Protein AF-A0A538RS42-F1 (afdb_monomer_lite)

Structure (mmCIF, N/CA/C/O backbone):
data_AF-A0A538RS42-F1
#
_entry.id   AF-A0A538RS42-F1
#
loop_
_atom_site.group_PDB
_atom_site.id
_atom_site.type_symbol
_atom_site.label_atom_id
_atom_site.label_alt_id
_atom_site.label_comp_id
_atom_site.label_asym_id
_atom_site.label_entity_id
_atom_site.label_seq_id
_atom_site.pdbx_PDB_ins_code
_atom_site.Cartn_x
_atom_site.Cartn_y
_atom_site.Cartn_z
_atom_site.occupancy
_atom_site.B_iso_or_equiv
_atom_site.auth_seq_id
_atom_site.auth_comp_id
_atom_site.auth_asym_id
_atom_site.auth_atom_id
_atom_site.pdbx_PDB_model_num
ATOM 1 N N . MET A 1 1 ? 20.051 -8.641 -16.544 1.00 45.53 1 MET A N 1
ATOM 2 C CA . MET A 1 1 ? 18.620 -8.273 -16.461 1.00 45.53 1 MET A CA 1
ATOM 3 C C . MET A 1 1 ? 18.020 -9.093 -15.328 1.00 45.53 1 MET A C 1
ATOM 5 O O . MET A 1 1 ? 17.983 -10.303 -15.494 1.00 45.53 1 MET A O 1
ATOM 9 N N . PRO A 1 2 ? 17.669 -8.537 -14.156 1.00 49.81 2 PRO A N 1
ATOM 10 C CA . PRO A 1 2 ? 17.056 -9.355 -13.116 1.00 49.81 2 PRO A CA 1
ATOM 11 C C . PRO A 1 2 ? 15.653 -9.759 -13.581 1.00 49.81 2 PRO A C 1
ATOM 13 O O . PRO A 1 2 ? 14.858 -8.910 -13.985 1.00 49.81 2 PRO A O 1
ATOM 16 N N . ASP A 1 3 ? 15.381 -11.060 -13.565 1.00 58.09 3 ASP A N 1
ATOM 17 C CA . ASP A 1 3 ? 14.141 -11.658 -14.048 1.00 58.09 3 ASP A CA 1
ATOM 18 C C . ASP A 1 3 ? 12.910 -10.988 -13.433 1.00 58.09 3 ASP A C 1
ATOM 20 O O . ASP A 1 3 ? 12.810 -10.809 -12.215 1.00 58.09 3 ASP A O 1
ATOM 24 N N . GLY A 1 4 ? 11.909 -10.671 -14.259 1.00 62.69 4 GLY A N 1
ATOM 25 C CA . GLY A 1 4 ? 10.677 -10.006 -13.817 1.00 62.69 4 GLY A CA 1
ATOM 26 C C . GLY A 1 4 ? 9.913 -10.745 -12.703 1.00 62.69 4 GLY A C 1
ATOM 27 O O . GLY A 1 4 ? 9.019 -10.178 -12.076 1.00 62.69 4 GLY A O 1
ATOM 28 N N . ALA A 1 5 ? 10.239 -12.008 -12.408 1.00 67.50 5 ALA A N 1
ATOM 29 C CA . ALA A 1 5 ? 9.744 -12.737 -11.237 1.00 67.50 5 ALA A CA 1
ATOM 30 C C . ALA A 1 5 ? 10.289 -12.190 -9.902 1.00 67.50 5 ALA A C 1
ATOM 32 O O . ALA A 1 5 ? 9.527 -12.048 -8.943 1.00 67.50 5 ALA A O 1
ATOM 33 N N . VAL A 1 6 ? 11.571 -11.819 -9.849 1.00 69.31 6 VAL A N 1
ATOM 34 C CA . VAL A 1 6 ? 12.224 -11.298 -8.638 1.00 69.31 6 VAL A CA 1
ATOM 35 C C . VAL A 1 6 ? 11.686 -9.910 -8.307 1.00 69.31 6 VAL A C 1
ATOM 37 O O . VAL A 1 6 ? 11.296 -9.653 -7.167 1.00 69.31 6 VAL A O 1
ATOM 40 N N . SER A 1 7 ? 11.556 -9.044 -9.314 1.00 70.88 7 SER A N 1
ATOM 41 C CA . SER A 1 7 ? 10.994 -7.699 -9.148 1.00 70.88 7 SER A CA 1
ATOM 42 C C . SER A 1 7 ? 9.536 -7.746 -8.669 1.00 70.88 7 SER A C 1
ATOM 44 O O . SER A 1 7 ? 9.169 -7.035 -7.734 1.00 70.88 7 SER A O 1
ATOM 46 N N . ARG A 1 8 ? 8.712 -8.663 -9.203 1.00 71.19 8 ARG A N 1
ATOM 47 C CA . ARG A 1 8 ? 7.332 -8.884 -8.723 1.00 71.19 8 ARG A CA 1
ATOM 48 C C . ARG A 1 8 ? 7.279 -9.352 -7.266 1.00 71.19 8 ARG A C 1
ATOM 50 O O . ARG A 1 8 ? 6.450 -8.864 -6.497 1.00 71.19 8 ARG A O 1
ATOM 57 N N . ASN A 1 9 ? 8.157 -10.273 -6.865 1.00 80.19 9 ASN A N 1
ATOM 58 C CA . ASN A 1 9 ? 8.227 -10.737 -5.476 1.00 80.19 9 ASN A CA 1
ATOM 59 C C . ASN A 1 9 ? 8.710 -9.643 -4.521 1.00 80.19 9 ASN A C 1
ATOM 61 O O . ASN A 1 9 ? 8.192 -9.529 -3.407 1.00 80.19 9 ASN A O 1
ATOM 65 N N . ARG A 1 10 ? 9.645 -8.801 -4.969 1.00 78.06 10 ARG A N 1
ATOM 66 C CA . ARG A 1 10 ? 10.121 -7.643 -4.210 1.00 78.06 10 ARG A CA 1
ATOM 67 C C . ARG A 1 10 ? 8.987 -6.668 -3.917 1.00 78.06 10 ARG A C 1
ATOM 69 O O . ARG A 1 10 ? 8.799 -6.298 -2.765 1.00 78.06 10 ARG A O 1
ATOM 76 N N . VAL A 1 11 ? 8.189 -6.326 -4.926 1.00 78.50 11 VAL A N 1
ATOM 77 C CA . VAL A 1 11 ? 7.041 -5.414 -4.794 1.00 78.50 11 VAL A CA 1
ATOM 78 C C . VAL A 1 11 ? 5.992 -5.988 -3.843 1.00 78.50 11 VAL A C 1
ATOM 80 O O . VAL A 1 11 ? 5.544 -5.300 -2.930 1.00 78.50 11 VAL A O 1
ATOM 83 N N . LYS A 1 12 ? 5.660 -7.281 -3.970 1.00 81.31 12 LYS A N 1
ATOM 84 C CA . LYS A 1 12 ? 4.749 -7.963 -3.033 1.00 81.31 12 LYS A CA 1
ATOM 85 C C . LYS A 1 12 ? 5.257 -7.930 -1.587 1.00 81.31 12 LYS A C 1
ATOM 87 O O . LYS A 1 12 ? 4.445 -7.787 -0.675 1.00 81.31 12 LYS A O 1
ATOM 92 N N . ARG A 1 13 ? 6.567 -8.094 -1.358 1.00 82.75 13 ARG A N 1
ATOM 93 C CA . ARG A 1 13 ? 7.169 -7.968 -0.016 1.00 82.75 13 ARG A CA 1
ATOM 94 C C . ARG A 1 13 ? 7.126 -6.526 0.485 1.00 82.75 13 ARG A C 1
ATOM 96 O O . ARG A 1 13 ? 6.734 -6.312 1.622 1.00 82.75 13 ARG A O 1
ATOM 103 N N . LEU A 1 14 ? 7.449 -5.555 -0.366 1.00 81.19 14 LEU A N 1
ATOM 104 C CA . LEU A 1 14 ? 7.415 -4.133 -0.025 1.00 81.19 14 LEU A CA 1
ATOM 105 C C . LEU A 1 14 ? 6.027 -3.675 0.420 1.00 81.19 14 LEU A C 1
ATOM 107 O O . LEU A 1 14 ? 5.904 -3.075 1.481 1.00 81.19 14 LEU A O 1
ATOM 111 N N . PHE A 1 15 ? 4.978 -4.011 -0.333 1.00 79.75 15 PHE A N 1
ATOM 112 C CA . PHE A 1 15 ? 3.610 -3.656 0.053 1.00 79.75 15 PHE A CA 1
ATOM 113 C C . PHE A 1 15 ? 3.171 -4.331 1.355 1.00 79.75 15 PHE A C 1
ATOM 115 O O . PHE A 1 15 ? 2.482 -3.705 2.160 1.00 79.75 15 PHE A O 1
ATOM 122 N N . ARG A 1 16 ? 3.600 -5.575 1.610 1.00 82.94 16 ARG A N 1
ATOM 123 C CA . ARG A 1 16 ? 3.345 -6.235 2.901 1.00 82.94 16 ARG A CA 1
ATOM 124 C C . ARG A 1 16 ? 4.034 -5.519 4.052 1.00 82.94 16 ARG A C 1
ATOM 126 O O . ARG A 1 16 ? 3.394 -5.300 5.071 1.00 82.94 16 ARG A O 1
ATOM 133 N N . GLU A 1 17 ? 5.297 -5.136 3.890 1.00 84.69 17 GLU A N 1
ATOM 134 C CA . GLU A 1 17 ? 6.043 -4.413 4.924 1.00 84.69 17 GLU A CA 1
ATOM 1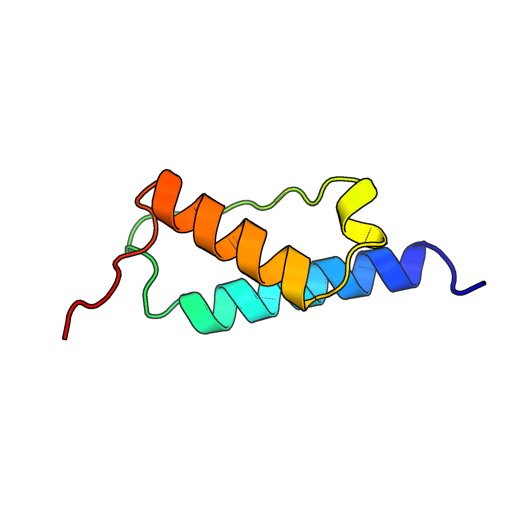35 C C . GLU A 1 17 ? 5.466 -3.016 5.174 1.00 84.69 17 GLU A C 1
ATOM 137 O O . GLU A 1 17 ? 5.265 -2.643 6.327 1.00 84.69 17 GLU A O 1
ATOM 142 N N . LEU A 1 18 ? 5.106 -2.282 4.117 1.00 79.56 18 LEU A N 1
ATOM 143 C CA . LEU A 1 18 ? 4.403 -0.999 4.227 1.00 79.56 18 LEU A CA 1
ATOM 144 C C . LEU A 1 18 ? 3.087 -1.156 4.992 1.00 79.56 18 LEU A C 1
ATOM 146 O O . LEU A 1 18 ? 2.828 -0.425 5.944 1.00 79.56 18 LEU A O 1
ATOM 150 N N . THR A 1 19 ? 2.283 -2.156 4.629 1.00 79.50 19 THR A N 1
ATOM 151 C CA . THR A 1 19 ? 1.022 -2.441 5.325 1.00 79.50 19 THR A CA 1
AT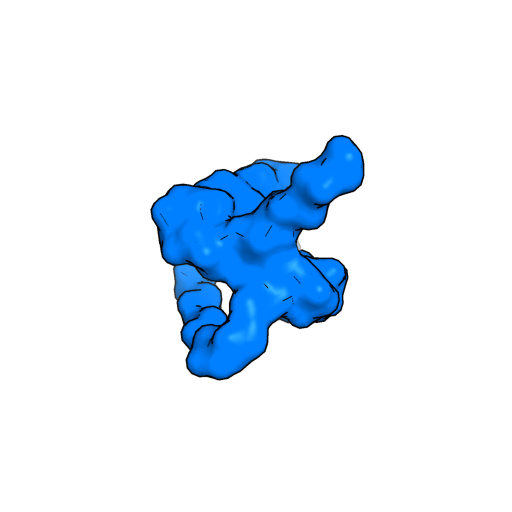OM 152 C C . THR A 1 19 ? 1.269 -2.855 6.775 1.00 79.50 19 THR A C 1
ATOM 154 O O . THR A 1 19 ? 0.522 -2.448 7.655 1.00 79.50 19 THR A O 1
ATOM 157 N N . ARG A 1 20 ? 2.332 -3.619 7.061 1.00 82.56 20 ARG A N 1
ATOM 158 C CA . ARG A 1 20 ? 2.707 -4.041 8.419 1.00 82.56 20 ARG A CA 1
ATOM 159 C C . ARG A 1 20 ? 3.101 -2.854 9.296 1.00 82.56 20 ARG A C 1
ATOM 161 O O . ARG A 1 20 ? 2.654 -2.798 10.435 1.00 82.56 20 ARG A O 1
ATOM 168 N N . GLN A 1 21 ? 3.888 -1.914 8.769 1.00 80.25 21 GLN A N 1
ATOM 169 C CA . GLN A 1 21 ? 4.253 -0.679 9.474 1.00 80.25 21 GLN A CA 1
ATOM 170 C C . GLN A 1 21 ? 3.025 0.187 9.765 1.00 80.25 21 GLN A C 1
ATOM 172 O O . GLN A 1 21 ? 2.915 0.765 10.840 1.00 80.25 21 GLN A O 1
ATOM 177 N N . LEU A 1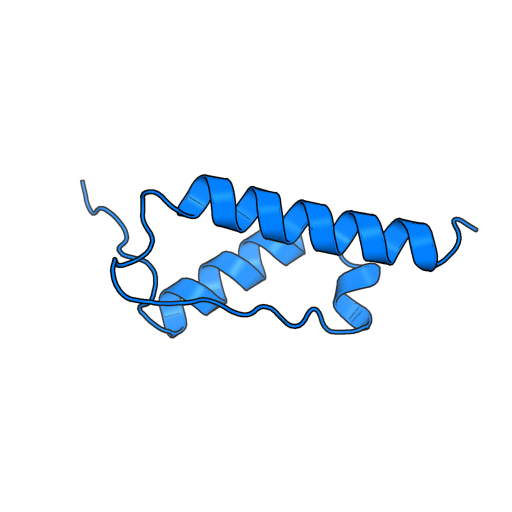 22 ? 2.080 0.239 8.825 1.00 75.94 22 LEU A N 1
ATOM 178 C CA . LEU A 1 22 ? 0.885 1.072 8.943 1.00 75.94 22 LEU A CA 1
ATOM 179 C C . LEU A 1 22 ? -0.269 0.363 9.655 1.00 75.94 22 LEU A C 1
ATOM 181 O O . LEU A 1 22 ? -1.237 1.018 10.014 1.00 75.94 22 LEU A O 1
ATOM 185 N N . ARG A 1 23 ? -0.175 -0.946 9.923 1.00 74.88 23 ARG A N 1
ATOM 186 C CA . ARG A 1 23 ? -1.225 -1.739 10.586 1.00 74.88 23 ARG A CA 1
ATOM 187 C C . ARG A 1 23 ? -1.681 -1.137 11.914 1.00 74.88 23 ARG A C 1
ATOM 189 O O . ARG A 1 23 ? -2.853 -1.263 12.237 1.00 74.88 23 ARG A O 1
ATOM 196 N N . GLY A 1 24 ? -0.786 -0.480 12.652 1.00 73.00 24 GLY A N 1
ATOM 197 C CA . GLY A 1 24 ? -1.136 0.216 13.897 1.00 73.00 24 GLY A CA 1
ATOM 198 C C . GLY A 1 24 ? -1.949 1.506 13.708 1.00 73.00 24 GLY A C 1
ATOM 199 O O . GLY A 1 24 ? -2.582 1.957 14.650 1.00 73.00 24 GLY A O 1
ATOM 200 N N . GLN A 1 25 ? -1.943 2.087 12.506 1.00 73.38 25 GLN A N 1
ATOM 201 C CA . GLN A 1 25 ? -2.595 3.361 12.154 1.00 73.38 25 GLN A CA 1
ATOM 202 C C . GLN A 1 25 ? -3.766 3.176 11.169 1.00 73.38 25 GLN A C 1
ATOM 204 O O . GLN A 1 25 ? -4.524 4.108 10.887 1.00 73.38 25 GLN A O 1
ATOM 209 N N . LEU A 1 26 ? -3.910 1.967 10.623 1.00 74.25 26 LEU A N 1
ATOM 210 C CA . LEU A 1 26 ? -5.038 1.577 9.792 1.00 74.25 26 LEU A CA 1
ATOM 211 C C . LEU A 1 26 ? -6.294 1.431 10.651 1.00 74.25 26 LEU A C 1
ATOM 213 O O . LEU A 1 26 ? -6.255 0.876 11.750 1.00 74.25 26 LEU A O 1
ATOM 217 N N . LEU A 1 27 ? -7.421 1.916 10.127 1.00 68.88 27 LEU A N 1
ATOM 218 C CA . LEU A 1 27 ? -8.697 1.821 10.827 1.00 68.88 27 LEU A CA 1
ATOM 219 C C . LEU A 1 27 ? -9.077 0.347 11.061 1.00 68.88 27 LEU A C 1
ATOM 221 O O . LEU A 1 27 ? -9.068 -0.448 10.113 1.00 68.88 27 LEU A O 1
ATOM 225 N N . PRO A 1 28 ? -9.453 -0.032 12.296 1.00 71.62 28 PRO A N 1
ATOM 226 C CA . PRO A 1 28 ? -9.958 -1.371 12.559 1.00 71.62 28 PRO A CA 1
ATOM 227 C C . PRO A 1 28 ? -11.229 -1.639 11.735 1.00 71.62 28 PRO A C 1
ATOM 229 O O . PRO A 1 28 ? -11.963 -0.721 11.365 1.00 71.62 28 PRO A O 1
ATOM 232 N N . GLY A 1 29 ? -11.475 -2.910 11.410 1.00 76.75 29 GLY A N 1
ATOM 233 C CA . GLY A 1 29 ? -12.653 -3.341 10.645 1.00 76.75 29 GLY A CA 1
ATOM 234 C C . GLY A 1 29 ? -12.526 -3.255 9.119 1.00 76.75 29 GLY A C 1
ATOM 235 O O . GLY A 1 29 ? -13.459 -3.649 8.426 1.00 76.75 29 GLY A O 1
ATOM 236 N N . HIS A 1 30 ? -11.388 -2.802 8.581 1.00 71.69 30 HIS A N 1
ATOM 237 C CA . HIS A 1 30 ? -11.170 -2.694 7.135 1.00 71.69 30 HIS A CA 1
ATOM 238 C C . HIS A 1 30 ? -10.156 -3.728 6.632 1.00 71.69 30 HIS A C 1
ATOM 240 O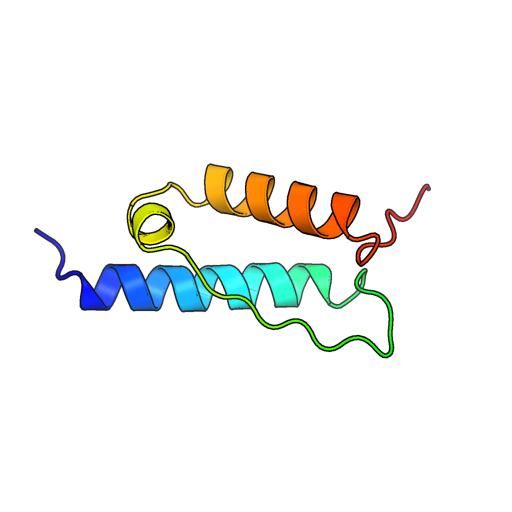 O . HIS A 1 30 ? -9.045 -3.843 7.151 1.00 71.69 30 HIS A O 1
ATOM 246 N N . ALA A 1 31 ? -10.528 -4.465 5.584 1.00 73.75 31 ALA A N 1
ATOM 247 C CA . ALA A 1 31 ? -9.610 -5.316 4.836 1.00 73.75 31 ALA A CA 1
ATOM 248 C C . ALA A 1 31 ? -9.064 -4.543 3.629 1.00 73.75 31 ALA A C 1
ATOM 250 O O . ALA A 1 31 ? -9.829 -3.958 2.865 1.00 73.75 31 ALA A O 1
ATOM 251 N N . ILE A 1 32 ? -7.742 -4.547 3.445 1.00 75.12 32 ILE A N 1
ATOM 252 C CA . ILE A 1 32 ? -7.085 -3.828 2.349 1.00 75.12 32 ILE A CA 1
ATOM 253 C C . ILE A 1 32 ? -6.502 -4.835 1.368 1.00 75.12 32 ILE A C 1
ATOM 255 O O . ILE A 1 32 ? -5.665 -5.664 1.730 1.00 75.12 32 ILE A O 1
ATOM 259 N N . VAL A 1 33 ? -6.928 -4.737 0.111 1.00 79.69 33 VAL A N 1
ATOM 260 C CA . VAL A 1 33 ? -6.403 -5.541 -0.993 1.00 79.69 33 VAL A CA 1
ATOM 261 C C . VAL A 1 33 ? -5.643 -4.625 -1.942 1.00 79.69 33 VAL A C 1
ATOM 263 O O . VAL A 1 33 ? -6.182 -3.634 -2.427 1.00 79.69 33 VAL A O 1
ATOM 266 N N . VAL A 1 34 ? -4.379 -4.957 -2.206 1.00 78.06 34 VAL A N 1
ATOM 267 C CA . VAL A 1 34 ? -3.485 -4.141 -3.037 1.00 78.06 34 VAL A CA 1
ATOM 268 C C . VAL A 1 34 ? -3.169 -4.863 -4.334 1.00 78.06 34 VAL A C 1
ATOM 270 O O . VAL A 1 34 ? -2.572 -5.941 -4.321 1.00 78.06 34 VAL A O 1
ATOM 273 N N . PHE A 1 35 ? -3.508 -4.231 -5.455 1.00 75.94 35 PHE A N 1
ATOM 274 C CA . PHE A 1 35 ? -3.137 -4.693 -6.788 1.00 75.94 35 PHE A CA 1
ATOM 275 C C . PHE A 1 35 ? -2.032 -3.790 -7.354 1.00 75.94 35 PHE A C 1
ATOM 277 O O . PHE A 1 35 ? -2.333 -2.704 -7.853 1.00 75.94 35 PHE A O 1
ATOM 284 N N . PRO A 1 36 ? -0.748 -4.191 -7.274 1.00 73.50 36 PRO A N 1
ATOM 285 C CA . PRO A 1 36 ? 0.325 -3.414 -7.881 1.00 73.50 36 PRO A CA 1
ATOM 286 C C . PRO A 1 36 ? 0.154 -3.407 -9.403 1.00 73.50 36 PRO A C 1
ATOM 288 O O . PRO A 1 36 ? 0.036 -4.467 -10.027 1.00 73.50 36 PRO A O 1
ATOM 291 N N . LYS A 1 37 ? 0.155 -2.215 -10.008 1.00 78.00 37 LYS A N 1
ATOM 292 C CA . LYS A 1 37 ? 0.162 -2.076 -11.469 1.00 78.00 37 LYS A CA 1
ATOM 293 C C . LYS A 1 37 ? 1.498 -2.579 -12.022 1.00 78.00 37 LYS A C 1
ATOM 295 O O . LYS A 1 37 ? 2.500 -2.625 -11.309 1.00 78.00 37 LYS A O 1
ATOM 300 N N . ARG A 1 38 ? 1.531 -2.966 -13.302 1.00 71.56 38 ARG A N 1
ATOM 301 C CA . ARG A 1 38 ? 2.766 -3.458 -13.947 1.00 71.56 38 ARG A CA 1
ATOM 302 C C . ARG A 1 38 ? 3.899 -2.433 -13.858 1.00 71.56 38 ARG A C 1
ATOM 304 O O . ARG A 1 38 ? 5.026 -2.813 -13.565 1.00 71.56 38 ARG A O 1
ATOM 311 N N . ASP A 1 39 ? 3.570 -1.152 -13.983 1.00 70.75 39 ASP A N 1
ATOM 312 C CA . ASP A 1 39 ? 4.538 -0.055 -13.881 1.00 70.75 39 ASP A CA 1
ATOM 313 C C . ASP A 1 39 ? 5.124 0.075 -12.472 1.00 70.75 39 ASP A C 1
ATOM 315 O O . ASP A 1 39 ? 6.265 0.481 -12.303 1.00 70.75 39 ASP A O 1
ATOM 319 N N . SER A 1 40 ? 4.399 -0.362 -11.439 1.00 69.31 40 SER A N 1
ATOM 320 C CA . SER A 1 40 ? 4.882 -0.365 -10.055 1.00 69.31 40 SER A CA 1
ATOM 321 C C . SER A 1 40 ? 6.056 -1.327 -9.833 1.00 69.31 40 SER A C 1
ATOM 323 O O . SER A 1 40 ? 6.709 -1.257 -8.797 1.00 69.31 40 SER A O 1
ATOM 325 N N . ILE A 1 41 ? 6.327 -2.238 -10.776 1.00 70.50 41 ILE A N 1
ATOM 326 C CA . ILE A 1 41 ? 7.415 -3.219 -10.672 1.00 70.50 41 ILE A CA 1
ATOM 327 C C . ILE A 1 41 ? 8.788 -2.577 -10.888 1.00 70.50 41 ILE A C 1
ATOM 329 O O . ILE A 1 41 ? 9.779 -3.056 -10.336 1.00 70.50 41 ILE A O 1
ATOM 333 N N . THR A 1 42 ? 8.846 -1.503 -11.673 1.00 74.00 42 THR A N 1
ATOM 334 C CA . THR A 1 42 ? 10.085 -0.785 -11.997 1.00 74.00 42 THR A CA 1
ATOM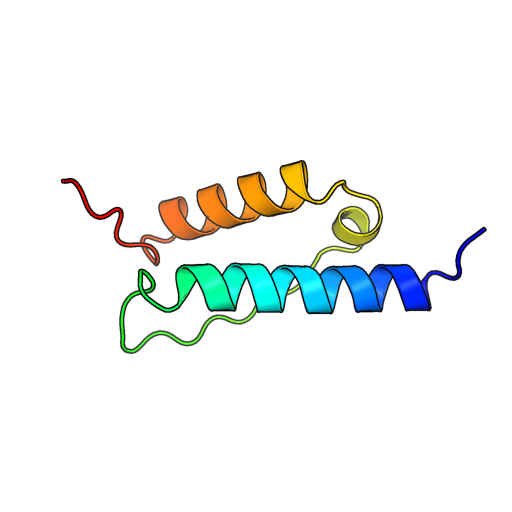 335 C C . THR A 1 42 ? 10.295 0.452 -11.127 1.00 74.00 42 THR A C 1
ATOM 337 O O . THR A 1 42 ? 11.400 0.989 -11.098 1.00 74.00 42 THR A O 1
ATOM 340 N N . GLN A 1 43 ? 9.266 0.888 -10.394 1.00 78.00 43 GLN A N 1
ATOM 341 C CA . GLN A 1 43 ? 9.332 2.086 -9.562 1.00 78.00 43 GLN A CA 1
ATOM 342 C C . GLN A 1 43 ? 10.200 1.886 -8.306 1.00 78.00 43 GLN A C 1
ATOM 344 O O . GLN A 1 43 ? 10.144 0.826 -7.668 1.00 78.00 43 GLN A O 1
ATOM 349 N N . PRO A 1 44 ? 10.975 2.909 -7.899 1.00 78.25 44 PRO A N 1
ATOM 350 C CA . PRO A 1 44 ? 11.705 2.892 -6.639 1.00 78.25 44 PRO A CA 1
ATOM 351 C C . PRO A 1 44 ? 10.778 2.756 -5.426 1.00 78.25 44 PRO A C 1
ATOM 353 O O . PRO A 1 44 ? 9.642 3.230 -5.422 1.00 78.25 44 PRO A O 1
ATOM 356 N N . PHE A 1 45 ? 11.300 2.174 -4.342 1.00 74.88 45 PHE A N 1
ATOM 357 C CA . PHE A 1 45 ? 10.557 2.015 -3.087 1.00 74.88 45 PHE A CA 1
ATOM 358 C C . PHE A 1 45 ? 9.998 3.338 -2.542 1.00 74.88 45 PHE A C 1
ATOM 360 O O . PHE A 1 45 ? 8.863 3.357 -2.077 1.00 74.88 45 PHE A O 1
ATOM 367 N N . ALA A 1 46 ? 10.769 4.428 -2.625 1.00 78.50 46 ALA A N 1
ATOM 368 C CA . ALA A 1 46 ? 10.343 5.745 -2.151 1.00 78.50 46 ALA A CA 1
ATOM 369 C C . ALA A 1 46 ? 9.057 6.209 -2.856 1.00 78.50 46 ALA A C 1
ATOM 371 O O . ALA A 1 46 ? 8.085 6.553 -2.190 1.00 78.50 46 ALA A O 1
ATOM 372 N N . VAL A 1 47 ? 9.013 6.074 -4.186 1.00 82.88 47 VAL A N 1
ATOM 373 C CA . VAL A 1 47 ? 7.843 6.421 -5.006 1.00 82.88 47 VAL A CA 1
ATOM 374 C C . VAL A 1 47 ? 6.645 5.540 -4.647 1.00 82.88 47 VAL A C 1
ATOM 376 O O . VAL A 1 47 ? 5.539 6.034 -4.454 1.00 82.88 47 VAL A O 1
ATOM 379 N N . LEU A 1 48 ? 6.852 4.226 -4.495 1.00 81.31 48 LEU A N 1
ATOM 380 C CA . LEU A 1 48 ? 5.772 3.312 -4.101 1.00 81.31 48 LEU A CA 1
ATOM 381 C C . LEU A 1 48 ? 5.212 3.639 -2.711 1.00 81.31 48 LEU A C 1
ATOM 383 O O . LEU A 1 48 ? 4.005 3.526 -2.504 1.00 81.31 48 LEU A O 1
ATOM 387 N N . LYS A 1 49 ? 6.068 4.051 -1.770 1.00 82.12 49 LYS A N 1
ATOM 388 C CA . LYS A 1 49 ? 5.666 4.458 -0.420 1.00 82.12 49 LYS A CA 1
ATOM 389 C C . LYS A 1 49 ? 4.837 5.743 -0.444 1.00 82.12 49 LYS A C 1
ATOM 391 O O . LYS A 1 49 ? 3.805 5.787 0.218 1.00 82.12 49 LYS A O 1
ATOM 396 N N . GLU A 1 50 ? 5.256 6.754 -1.199 1.00 84.38 50 GLU A N 1
ATOM 397 C CA . GLU A 1 50 ? 4.507 8.012 -1.334 1.00 84.38 50 GLU A CA 1
ATOM 398 C C . GLU A 1 50 ? 3.129 7.785 -1.953 1.00 84.38 50 GLU A C 1
ATOM 400 O O . GLU A 1 50 ? 2.119 8.196 -1.382 1.00 84.38 50 GLU A O 1
ATOM 405 N N . VAL A 1 51 ? 3.070 7.047 -3.067 1.00 84.00 51 VAL A N 1
ATOM 406 C CA . VAL A 1 51 ? 1.802 6.698 -3.724 1.00 84.00 51 VAL A CA 1
ATOM 407 C C . VAL A 1 51 ? 0.894 5.919 -2.773 1.00 84.00 51 VAL A C 1
ATOM 409 O O . VAL A 1 51 ? -0.309 6.172 -2.718 1.00 84.00 51 VAL A O 1
ATOM 412 N N . TRP A 1 52 ? 1.456 4.990 -1.999 1.00 82.88 52 TRP A N 1
ATOM 413 C CA . TRP A 1 52 ? 0.713 4.210 -1.015 1.00 82.88 52 TRP A CA 1
ATOM 414 C C . TRP A 1 52 ? 0.108 5.082 0.092 1.00 82.88 52 TRP A C 1
ATOM 416 O O . TRP A 1 52 ? -1.089 4.980 0.358 1.00 82.88 52 TRP A O 1
ATOM 426 N N . LEU A 1 53 ? 0.904 5.965 0.702 1.00 82.25 53 LEU A N 1
ATOM 427 C CA . LEU A 1 53 ? 0.438 6.874 1.752 1.00 82.25 53 LEU A CA 1
ATOM 428 C C . LEU A 1 53 ? -0.628 7.838 1.228 1.00 82.25 53 LEU A C 1
ATOM 430 O O . LEU A 1 53 ? -1.695 7.939 1.830 1.00 82.25 53 LEU A O 1
ATOM 434 N N . SER A 1 54 ? -0.381 8.460 0.073 1.00 84.44 54 SER A N 1
ATOM 435 C CA . SER A 1 54 ? -1.343 9.353 -0.575 1.00 84.44 54 SER A CA 1
ATOM 436 C C . SER A 1 54 ? -2.661 8.629 -0.873 1.00 84.44 54 SER A C 1
ATOM 438 O O . SER A 1 54 ? -3.734 9.139 -0.556 1.00 84.44 54 SER A O 1
ATOM 440 N N . THR A 1 55 ? -2.602 7.390 -1.376 1.00 83.12 55 THR A N 1
ATOM 441 C CA . THR A 1 55 ? -3.802 6.576 -1.641 1.00 83.12 55 THR A CA 1
ATOM 442 C C . THR A 1 55 ? -4.583 6.284 -0.359 1.00 83.12 55 THR A C 1
ATOM 444 O O . THR A 1 55 ? -5.805 6.429 -0.337 1.00 83.12 55 THR A O 1
ATOM 447 N N . LEU A 1 56 ? -3.904 5.887 0.720 1.00 80.88 56 LEU A N 1
ATOM 448 C CA . LEU A 1 56 ? -4.563 5.587 1.992 1.00 80.88 56 LEU A CA 1
ATOM 449 C C . LEU A 1 56 ? -5.176 6.834 2.650 1.00 80.88 56 LEU A C 1
ATOM 451 O O . LEU A 1 56 ? -6.271 6.741 3.208 1.00 80.88 56 LEU A O 1
ATOM 455 N N . GLN A 1 57 ? -4.506 7.987 2.554 1.00 81.69 57 GLN A N 1
ATOM 456 C CA . GLN A 1 57 ? -5.035 9.278 3.003 1.00 81.69 57 GLN A CA 1
ATOM 457 C C . GLN A 1 57 ? -6.282 9.674 2.204 1.00 81.69 57 GLN A C 1
ATOM 459 O O . GLN A 1 57 ? -7.310 10.000 2.795 1.00 81.69 57 GLN A O 1
ATOM 464 N N . HIS A 1 58 ? -6.231 9.575 0.872 1.00 81.31 58 HIS A N 1
ATOM 465 C CA . HIS A 1 58 ? -7.370 9.876 0.001 1.00 81.31 58 HIS A CA 1
ATOM 466 C C . HIS A 1 58 ? -8.587 8.992 0.289 1.00 81.31 58 HIS A C 1
ATOM 468 O O . HIS A 1 58 ? -9.715 9.479 0.290 1.00 81.31 58 HIS A O 1
ATOM 474 N N . GLN A 1 59 ? -8.366 7.707 0.568 1.00 79.25 59 GLN A N 1
ATOM 475 C CA . GLN A 1 59 ? -9.431 6.760 0.910 1.00 79.25 59 GLN A CA 1
ATOM 476 C C . GLN A 1 59 ? -9.905 6.891 2.369 1.00 79.25 59 GLN A C 1
ATOM 478 O O . GLN A 1 59 ? -10.788 6.148 2.789 1.00 79.25 59 GLN A O 1
ATOM 483 N N . ARG A 1 60 ? -9.317 7.806 3.161 1.00 73.75 60 ARG A N 1
ATOM 484 C CA . ARG A 1 60 ? -9.549 7.962 4.611 1.00 73.75 60 ARG A CA 1
ATOM 485 C C . ARG A 1 60 ? -9.390 6.652 5.397 1.00 73.75 60 ARG A C 1
ATOM 487 O O . ARG A 1 60 ? -9.954 6.495 6.474 1.00 73.75 60 ARG A O 1
ATOM 494 N N . LEU A 1 61 ? -8.596 5.717 4.871 1.00 72.12 61 LEU A N 1
ATOM 495 C CA . LEU A 1 61 ? -8.289 4.424 5.500 1.00 72.12 61 LEU A CA 1
ATOM 496 C C . LEU A 1 61 ? -7.128 4.527 6.495 1.00 72.12 61 LEU A C 1
ATOM 498 O O . LEU A 1 61 ? -6.779 3.555 7.166 1.00 72.12 61 LEU A O 1
ATOM 502 N N . PHE A 1 62 ? -6.534 5.712 6.577 1.00 67.25 62 PHE A N 1
ATOM 503 C CA . PHE A 1 62 ? -5.417 6.049 7.432 1.00 67.25 62 PHE A CA 1
ATOM 504 C C . PHE A 1 62 ? -5.839 7.151 8.392 1.00 67.25 62 PHE A C 1
ATOM 506 O O . PHE A 1 62 ? -6.251 8.229 7.959 1.00 67.25 62 PHE A O 1
ATOM 513 N N . ARG A 1 63 ? -5.741 6.881 9.694 1.00 62.72 63 ARG A N 1
ATOM 514 C CA . ARG A 1 63 ? -5.892 7.919 10.706 1.00 62.72 63 ARG A CA 1
ATOM 515 C C . ARG A 1 63 ? -4.496 8.496 10.926 1.00 62.72 63 ARG A C 1
ATOM 517 O O . ARG A 1 63 ? -3.657 7.839 11.535 1.00 62.72 63 ARG A O 1
ATOM 524 N N . ILE A 1 64 ? -4.235 9.684 10.379 1.00 57.56 64 ILE A N 1
ATOM 525 C CA . ILE A 1 64 ? -3.077 10.474 10.806 1.00 57.56 64 ILE A CA 1
ATOM 526 C C . ILE A 1 64 ? -3.322 10.714 12.295 1.00 57.56 64 ILE A C 1
ATOM 528 O O . ILE A 1 64 ? -4.354 11.278 12.656 1.00 57.56 64 ILE A O 1
ATOM 532 N N . HIS A 1 65 ? -2.467 10.170 13.158 1.00 47.62 65 HIS A N 1
ATOM 533 C CA . HIS A 1 65 ? -2.445 10.612 14.543 1.00 47.62 65 HIS A CA 1
ATOM 534 C C . HIS A 1 65 ? -1.930 12.051 14.473 1.00 47.62 65 HIS A C 1
ATOM 536 O O . HIS A 1 65 ? -0.755 12.273 14.194 1.00 47.62 65 HIS A O 1
ATOM 542 N N . GLU A 1 66 ? -2.855 13.005 14.528 1.00 40.91 66 GLU A N 1
ATOM 543 C CA . GLU A 1 66 ? -2.539 14.375 14.910 1.00 40.91 66 GLU A CA 1
ATO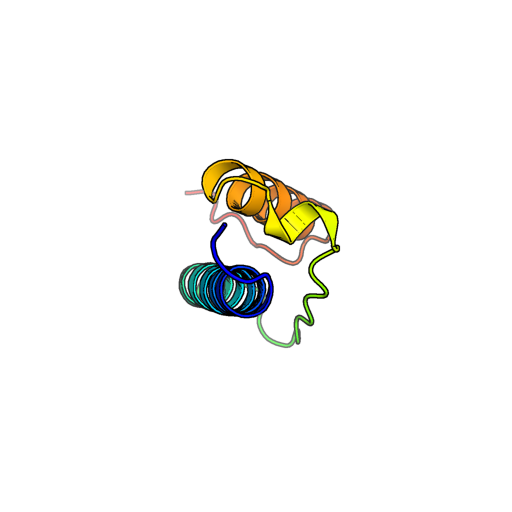M 544 C C . GLU A 1 66 ? -2.139 14.271 16.387 1.00 40.91 66 GLU A C 1
ATOM 546 O O . GLU A 1 66 ? -2.990 13.984 17.231 1.00 40.91 66 GLU A O 1
ATOM 551 N N . ASP A 1 67 ? -0.832 14.328 16.646 1.00 38.97 67 ASP A N 1
ATOM 552 C CA . ASP A 1 67 ? -0.291 14.758 17.940 1.00 38.97 67 ASP A CA 1
ATOM 553 C C . ASP A 1 67 ? -0.333 16.291 17.979 1.00 38.97 67 ASP A C 1
ATOM 555 O O . ASP A 1 67 ? 0.087 16.904 16.963 1.00 38.97 67 ASP A O 1
#

pLDDT: mean 73.7, std 10.32, range [38.97, 84.69]

Foldseek 3Di:
DPDLVVLVVVLVVLVVVLCVVQVVFFDPPDDDDDDQDPVNSPDDSVVVSVVVVVVCVVVVRGDPPPD

Sequence (67 aa):
MPDGAVSRNRVKRLFRELTRQLRGQLLPGHAIVVFPKRDSITQPFAVLKEVWLSTLQHQRLFRIHED

Secondary structure (DSSP, 8-state):
---HHHHHHHHHHHHHHHHHHHTTTBPTT--------GGGGTS-HHHHHHHHHHHHHHTT-B-----

Radius of gyration: 13.08 Å; chains: 1; bounding box: 31×28×34 Å